Protein AF-A0A0R1KDP1-F1 (afdb_monomer_lite)

Foldseek 3Di:
DDLPDDPVLVVCVVPPDDLVSLCVVCVVVVHHSCCVVVVDPPDPDPPPPPVDVVVVVVVVPDDPPQDPVNVVVVVVVVCVVVVVVVPD

Structure (mmCIF, N/CA/C/O backbone):
data_AF-A0A0R1KDP1-F1
#
_entry.id   AF-A0A0R1KDP1-F1
#
loop_
_atom_site.group_PDB
_atom_site.id
_atom_site.type_symbol
_atom_site.label_atom_id
_atom_site.label_alt_id
_atom_site.label_comp_id
_atom_site.label_asym_id
_atom_site.label_entity_id
_atom_site.label_seq_id
_atom_site.pdbx_PDB_ins_code
_atom_site.Cartn_x
_atom_site.Cartn_y
_atom_site.Cartn_z
_atom_site.occupancy
_atom_site.B_iso_or_equiv
_atom_site.auth_seq_id
_atom_site.auth_comp_id
_atom_site.auth_asym_id
_atom_site.auth_atom_id
_atom_site.pdbx_PDB_model_num
ATOM 1 N N . MET A 1 1 ? 10.554 -13.564 -6.666 1.00 59.31 1 MET A N 1
ATOM 2 C CA . MET A 1 1 ? 10.180 -13.359 -8.082 1.00 59.31 1 MET A CA 1
ATOM 3 C C . MET A 1 1 ? 10.913 -12.111 -8.532 1.00 59.31 1 MET A C 1
ATOM 5 O O . MET A 1 1 ? 10.797 -11.105 -7.858 1.00 59.31 1 MET A O 1
ATOM 9 N N . ASP A 1 2 ? 11.748 -12.197 -9.560 1.00 75.62 2 ASP A N 1
ATOM 10 C CA . ASP A 1 2 ? 12.456 -11.031 -10.099 1.00 75.62 2 ASP A CA 1
ATOM 11 C C . ASP A 1 2 ? 11.645 -10.465 -11.275 1.00 75.62 2 ASP A C 1
ATOM 13 O O . ASP A 1 2 ? 11.064 -11.223 -12.053 1.00 75.62 2 ASP A O 1
ATOM 17 N N . LEU A 1 3 ? 11.558 -9.140 -11.379 1.00 85.31 3 LEU A N 1
ATOM 18 C CA . LEU A 1 3 ? 10.816 -8.447 -12.435 1.00 85.31 3 LEU A CA 1
ATOM 19 C C . LEU A 1 3 ? 11.617 -8.340 -13.742 1.00 85.31 3 LEU A C 1
ATOM 21 O O . LEU A 1 3 ? 11.050 -7.989 -14.778 1.00 85.31 3 LEU A O 1
ATOM 25 N N . GLY A 1 4 ? 12.921 -8.641 -13.705 1.00 88.75 4 GLY A N 1
ATOM 26 C CA . GLY A 1 4 ? 13.778 -8.687 -14.893 1.00 88.75 4 GLY A CA 1
ATOM 27 C C . GLY A 1 4 ? 14.017 -7.318 -15.537 1.00 88.75 4 GLY A C 1
ATOM 28 O O . GLY A 1 4 ? 14.325 -7.226 -16.726 1.00 88.75 4 GLY A O 1
ATOM 29 N N . PHE A 1 5 ? 13.846 -6.229 -14.783 1.00 89.81 5 PHE A N 1
ATOM 30 C CA . PHE A 1 5 ? 14.101 -4.877 -15.271 1.00 89.81 5 PHE A CA 1
ATOM 31 C C . PHE A 1 5 ? 15.568 -4.501 -15.076 1.00 89.81 5 PHE A C 1
ATOM 33 O O . PHE A 1 5 ? 16.114 -4.630 -13.986 1.00 89.81 5 PHE A O 1
ATOM 40 N N . SER A 1 6 ? 16.210 -3.977 -16.124 1.00 87.88 6 SER A N 1
ATOM 41 C CA . SER A 1 6 ? 17.580 -3.479 -15.985 1.00 87.88 6 SER A CA 1
ATOM 42 C C . SER A 1 6 ? 17.627 -2.239 -15.081 1.00 87.88 6 SER A C 1
ATOM 44 O O . SER A 1 6 ? 16.779 -1.346 -15.188 1.00 87.88 6 SER A O 1
ATOM 46 N N . ASN A 1 7 ? 18.669 -2.128 -14.252 1.00 86.00 7 ASN A N 1
ATOM 47 C CA . ASN A 1 7 ? 18.891 -0.960 -13.386 1.00 86.00 7 ASN A CA 1
ATOM 48 C C . ASN A 1 7 ? 18.946 0.358 -14.180 1.00 86.00 7 ASN A C 1
ATOM 50 O O . ASN A 1 7 ? 18.454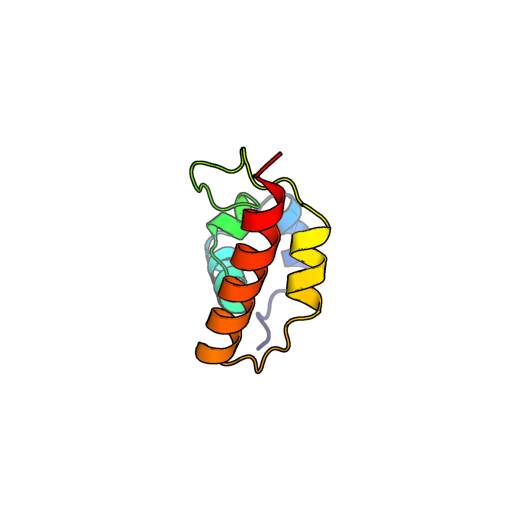 1.392 -13.728 1.00 86.00 7 ASN A O 1
ATOM 54 N N . GLY A 1 8 ? 19.508 0.319 -15.394 1.00 86.81 8 GLY A N 1
ATOM 55 C CA . GLY A 1 8 ? 19.550 1.473 -16.293 1.00 86.81 8 GLY A CA 1
ATOM 56 C C . GLY A 1 8 ? 18.166 1.889 -16.795 1.00 86.81 8 GLY A C 1
ATOM 57 O O . GLY A 1 8 ? 17.889 3.081 -16.905 1.00 86.81 8 GLY A O 1
ATOM 58 N N . SER A 1 9 ? 17.274 0.927 -17.059 1.00 85.94 9 SER A N 1
ATOM 59 C CA . SER A 1 9 ? 15.875 1.221 -17.380 1.00 85.94 9 SER A CA 1
ATOM 60 C C . SER A 1 9 ? 15.135 1.812 -16.185 1.00 85.94 9 SER A C 1
ATOM 62 O O . SER A 1 9 ? 14.413 2.785 -16.372 1.00 85.94 9 SER A O 1
ATOM 64 N N . LEU A 1 10 ? 15.337 1.273 -14.978 1.00 88.25 10 LEU A N 1
ATOM 65 C CA . LEU A 1 10 ? 14.649 1.734 -13.769 1.00 88.25 10 LEU A CA 1
ATOM 66 C C . LEU A 1 10 ? 15.030 3.177 -13.400 1.00 88.25 10 LEU A C 1
ATOM 68 O O . LEU A 1 10 ? 14.172 3.962 -13.015 1.00 88.25 10 LEU A O 1
ATOM 72 N N . ARG A 1 11 ? 16.292 3.579 -13.610 1.00 87.69 11 ARG A N 1
ATOM 73 C CA . ARG A 1 11 ? 16.739 4.971 -13.397 1.00 87.69 11 ARG A CA 1
ATOM 74 C C . ARG A 1 11 ? 15.949 6.004 -14.205 1.00 87.69 11 ARG A C 1
ATOM 76 O O . ARG A 1 11 ? 15.752 7.112 -13.721 1.00 87.69 11 ARG A O 1
ATOM 83 N N . LYS A 1 12 ? 15.495 5.649 -15.411 1.00 89.06 12 LYS A N 1
ATOM 84 C CA . LYS A 1 12 ? 14.721 6.552 -16.283 1.00 89.06 12 LYS A CA 1
ATOM 85 C C . LYS A 1 12 ? 13.288 6.768 -15.793 1.00 89.06 12 LYS A C 1
ATOM 87 O O . LYS A 1 12 ? 12.644 7.730 -16.192 1.00 89.06 12 LYS A O 1
ATOM 92 N N . TRP A 1 13 ? 12.799 5.899 -14.910 1.00 90.06 13 TRP A N 1
ATOM 93 C CA . TRP A 1 13 ? 11.431 5.975 -14.400 1.00 90.06 13 TRP A CA 1
ATOM 94 C C . TRP A 1 13 ? 11.227 7.109 -13.407 1.00 90.06 13 TRP A C 1
ATOM 96 O O . TRP A 1 13 ? 10.084 7.438 -13.114 1.00 90.06 13 TRP A O 1
ATOM 106 N N . LYS A 1 14 ? 12.318 7.727 -12.934 1.00 83.31 14 LYS A N 1
ATOM 107 C CA . LYS A 1 14 ? 12.257 8.975 -12.174 1.00 83.31 14 LYS A CA 1
ATOM 108 C C . LYS A 1 14 ? 11.487 10.059 -12.936 1.00 83.31 14 LYS A C 1
ATOM 110 O O . LYS A 1 14 ? 10.732 10.797 -12.318 1.00 83.31 14 LYS A O 1
ATOM 115 N N . ASP A 1 15 ? 11.678 10.121 -14.253 1.00 85.31 15 ASP A N 1
ATOM 116 C CA . ASP A 1 15 ? 11.085 11.157 -15.100 1.00 85.31 15 ASP A CA 1
ATOM 117 C C . ASP A 1 15 ? 9.905 10.612 -15.921 1.00 85.31 15 ASP A C 1
ATOM 119 O O . ASP A 1 15 ? 8.938 11.325 -16.175 1.00 85.31 15 ASP A O 1
ATOM 123 N N . SER A 1 16 ? 9.962 9.341 -16.343 1.00 85.62 16 SER A N 1
ATOM 124 C CA . SER A 1 16 ? 8.870 8.695 -17.078 1.00 85.62 16 SER A CA 1
ATOM 125 C C . SER A 1 16 ? 8.918 7.172 -16.942 1.00 85.62 16 SER A C 1
ATOM 127 O O . SER A 1 16 ? 9.817 6.502 -17.462 1.00 85.62 16 SER A O 1
ATOM 129 N N . ALA A 1 17 ? 7.940 6.613 -16.229 1.00 86.75 17 ALA A N 1
ATOM 130 C CA . ALA A 1 17 ? 7.781 5.175 -16.056 1.00 86.75 17 ALA A CA 1
ATOM 131 C C . ALA A 1 17 ? 6.774 4.601 -17.077 1.00 86.75 17 ALA A C 1
ATOM 133 O O . ALA A 1 17 ? 5.679 5.145 -17.218 1.00 86.75 17 ALA A O 1
ATOM 134 N N . PRO A 1 18 ? 7.086 3.486 -17.765 1.00 90.25 18 PRO A N 1
ATOM 135 C CA . PRO A 1 18 ? 6.126 2.810 -18.637 1.00 90.25 18 PRO A CA 1
ATOM 136 C C . PRO A 1 18 ? 4.952 2.211 -17.848 1.00 90.25 18 PRO A C 1
ATOM 138 O O . PRO A 1 18 ? 5.162 1.464 -16.887 1.00 90.25 18 PRO A O 1
ATOM 141 N N . THR A 1 19 ? 3.717 2.487 -18.277 1.00 88.81 19 THR A N 1
ATOM 142 C CA . THR A 1 19 ? 2.484 2.052 -17.595 1.00 88.81 19 THR A CA 1
ATOM 143 C C . THR A 1 19 ? 2.385 0.532 -17.448 1.00 88.81 19 THR A C 1
ATOM 145 O O . THR A 1 19 ? 2.040 0.033 -16.380 1.00 88.81 19 THR A O 1
ATOM 148 N N . ASP A 1 20 ? 2.746 -0.226 -18.484 1.00 89.12 20 ASP A N 1
ATOM 149 C CA . ASP A 1 20 ? 2.730 -1.695 -18.473 1.00 89.12 20 ASP A CA 1
ATOM 150 C C . ASP A 1 20 ? 3.657 -2.280 -17.397 1.00 89.12 20 ASP A C 1
ATOM 152 O O . ASP A 1 20 ? 3.356 -3.306 -16.778 1.00 89.12 20 ASP A O 1
ATOM 156 N N . LYS A 1 21 ? 4.783 -1.608 -17.141 1.00 91.50 21 LYS A N 1
ATOM 157 C CA . LYS A 1 21 ? 5.750 -2.026 -16.131 1.00 91.50 21 LYS A CA 1
ATOM 158 C C . LYS A 1 21 ? 5.328 -1.602 -14.730 1.00 91.50 21 LYS A C 1
ATOM 160 O O . LYS A 1 21 ? 5.506 -2.395 -13.809 1.00 91.50 21 LYS A O 1
ATOM 165 N N . LEU A 1 22 ? 4.703 -0.432 -14.573 1.00 91.75 22 LEU A N 1
ATOM 166 C CA . LEU A 1 22 ? 4.093 -0.015 -13.304 1.00 91.75 22 LEU A CA 1
ATOM 167 C C . LEU A 1 22 ? 3.049 -1.026 -12.821 1.00 91.75 22 LEU A C 1
ATOM 169 O O . LEU A 1 22 ? 3.057 -1.385 -11.649 1.00 91.75 22 LEU A O 1
ATOM 173 N N . VAL A 1 23 ? 2.226 -1.574 -13.722 1.00 93.06 23 VAL A N 1
ATOM 174 C CA . VAL A 1 23 ? 1.259 -2.633 -13.377 1.00 93.06 23 VAL A CA 1
ATOM 175 C C . VAL A 1 23 ? 1.951 -3.888 -12.836 1.00 93.06 23 VAL A C 1
ATOM 177 O O . VAL A 1 23 ? 1.500 -4.475 -11.851 1.00 93.06 23 VAL A O 1
ATOM 180 N N . ARG A 1 24 ? 3.074 -4.300 -13.436 1.00 92.62 24 ARG A N 1
ATOM 181 C CA . ARG A 1 24 ? 3.845 -5.463 -12.960 1.00 92.62 24 ARG A CA 1
ATOM 182 C C . ARG A 1 24 ? 4.506 -5.203 -11.608 1.00 92.62 24 ARG A C 1
ATOM 184 O O . ARG A 1 24 ? 4.484 -6.091 -10.760 1.00 92.62 24 ARG A O 1
ATOM 191 N N . VAL A 1 25 ? 5.061 -4.005 -11.401 1.00 92.00 25 VAL A N 1
ATOM 192 C CA . VAL A 1 25 ? 5.627 -3.593 -10.105 1.00 92.00 25 VAL A CA 1
ATOM 193 C C . VAL A 1 25 ? 4.543 -3.569 -9.034 1.00 92.00 25 VAL A C 1
ATOM 195 O O . VAL A 1 25 ? 4.744 -4.140 -7.969 1.00 92.00 25 VAL A O 1
ATOM 198 N N . ALA A 1 26 ? 3.384 -2.980 -9.329 1.00 92.38 26 ALA A N 1
ATOM 199 C CA . ALA A 1 26 ? 2.259 -2.908 -8.405 1.00 92.38 26 ALA A CA 1
ATOM 200 C C . ALA A 1 26 ? 1.824 -4.307 -7.957 1.00 92.38 26 ALA A C 1
ATOM 202 O O . ALA A 1 26 ? 1.773 -4.588 -6.763 1.00 92.38 26 ALA A O 1
ATOM 203 N N . LYS A 1 27 ? 1.644 -5.227 -8.914 1.00 92.50 27 LYS A N 1
ATOM 204 C CA . LYS A 1 27 ? 1.321 -6.628 -8.623 1.00 92.50 27 LYS A CA 1
ATOM 205 C C . LYS A 1 27 ? 2.395 -7.31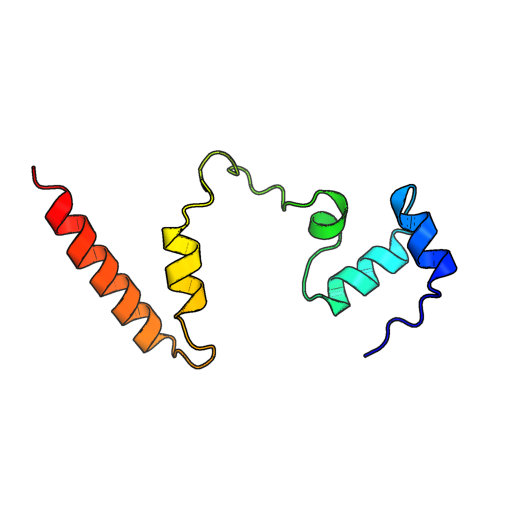9 -7.776 1.00 92.50 27 LYS A C 1
ATOM 207 O O . LYS A 1 27 ? 2.053 -8.079 -6.879 1.00 92.50 27 LYS A O 1
ATOM 212 N N . TYR A 1 28 ? 3.674 -7.075 -8.060 1.00 92.44 28 TYR A N 1
ATOM 213 C CA . TYR A 1 28 ? 4.783 -7.656 -7.297 1.00 92.44 28 TYR A CA 1
ATOM 214 C C . TYR A 1 28 ? 4.845 -7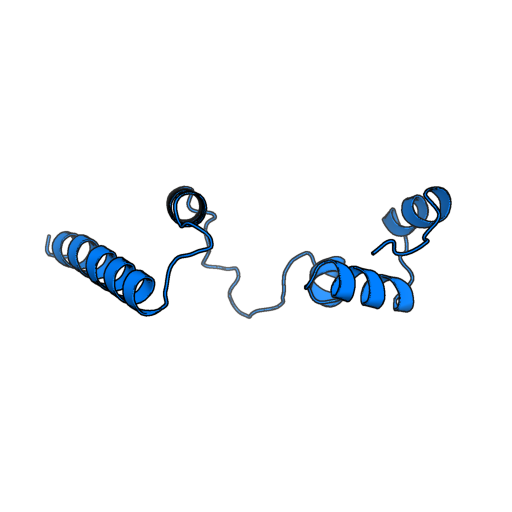.144 -5.853 1.00 92.44 28 TYR A C 1
ATOM 216 O O . TYR A 1 28 ? 5.126 -7.917 -4.945 1.00 92.44 28 TYR A O 1
ATOM 224 N N . LEU A 1 29 ? 4.553 -5.860 -5.645 1.00 90.38 29 LEU A N 1
ATOM 225 C CA . LEU A 1 29 ? 4.535 -5.219 -4.330 1.00 90.38 29 LEU A CA 1
ATOM 226 C C . LEU A 1 29 ? 3.198 -5.380 -3.587 1.00 90.38 29 LEU A C 1
ATOM 228 O O . LEU A 1 29 ? 3.073 -4.887 -2.472 1.00 90.38 29 LEU A O 1
ATOM 232 N N . GLY A 1 30 ? 2.196 -6.029 -4.191 1.00 89.50 30 GLY A N 1
ATOM 233 C CA . GLY A 1 30 ? 0.864 -6.178 -3.595 1.00 89.50 30 GLY A CA 1
ATOM 234 C C . GLY A 1 30 ? 0.089 -4.861 -3.463 1.00 89.50 30 GLY A C 1
ATOM 235 O O . GLY A 1 30 ? -0.701 -4.711 -2.540 1.00 89.50 30 GLY A O 1
ATOM 236 N N . THR A 1 31 ? 0.320 -3.902 -4.362 1.00 88.88 31 THR A N 1
ATOM 237 C CA . THR A 1 31 ? -0.326 -2.577 -4.368 1.00 88.88 31 THR A CA 1
ATOM 238 C C . THR A 1 31 ? -1.003 -2.279 -5.716 1.00 88.88 31 THR A C 1
ATOM 240 O O . THR A 1 31 ? -1.073 -3.146 -6.591 1.00 88.88 31 THR A O 1
ATOM 243 N N . THR A 1 32 ? -1.515 -1.060 -5.908 1.00 90.94 32 THR A N 1
ATOM 244 C CA . THR A 1 32 ? -2.139 -0.602 -7.159 1.00 90.94 32 THR A CA 1
ATOM 245 C C . THR A 1 32 ? -1.191 0.278 -7.986 1.00 90.94 32 THR A C 1
ATOM 247 O O . THR A 1 32 ? -0.316 0.945 -7.427 1.00 90.94 32 THR A O 1
ATOM 250 N N . PRO A 1 33 ? -1.337 0.314 -9.326 1.00 90.69 33 PRO A N 1
ATOM 251 C CA . PRO A 1 33 ? -0.587 1.254 -10.165 1.00 90.69 33 PRO A CA 1
ATOM 252 C C . PRO A 1 33 ? -0.794 2.710 -9.729 1.00 90.69 33 PRO A C 1
ATOM 254 O O . PRO A 1 33 ? 0.160 3.482 -9.706 1.00 90.69 33 PRO A O 1
ATOM 257 N N . ASP A 1 34 ? -2.014 3.049 -9.313 1.00 88.25 34 ASP A N 1
ATOM 258 C CA . ASP A 1 34 ? -2.377 4.378 -8.821 1.00 88.25 34 ASP A CA 1
ATOM 259 C C . ASP A 1 34 ? -1.583 4.757 -7.569 1.00 88.25 34 ASP A C 1
ATOM 261 O O . ASP A 1 34 ? -1.028 5.851 -7.512 1.00 88.25 34 ASP A O 1
ATOM 265 N N . TYR A 1 35 ? -1.430 3.838 -6.610 1.00 87.81 35 TYR A N 1
ATOM 266 C CA . TYR A 1 35 ? -0.611 4.067 -5.418 1.00 87.81 35 TYR A CA 1
ATOM 267 C C . TYR A 1 35 ? 0.856 4.362 -5.768 1.00 87.81 35 TYR A C 1
ATOM 269 O O . TYR A 1 35 ? 1.485 5.201 -5.127 1.00 87.81 35 TYR A O 1
ATOM 277 N N . LEU A 1 36 ? 1.407 3.717 -6.804 1.00 87.94 36 LEU A N 1
ATOM 278 C CA . LEU A 1 36 ? 2.784 3.969 -7.248 1.00 87.94 36 LEU A CA 1
ATOM 279 C C . LEU A 1 36 ? 2.963 5.342 -7.906 1.00 87.94 36 LEU A C 1
ATOM 281 O O . LEU A 1 36 ? 4.039 5.925 -7.799 1.00 87.94 36 LEU A O 1
ATOM 285 N N . ILE A 1 37 ? 1.943 5.827 -8.616 1.00 87.00 37 ILE A N 1
ATOM 286 C CA . ILE A 1 37 ? 1.996 7.092 -9.362 1.00 87.00 37 ILE A CA 1
ATOM 287 C C . ILE A 1 37 ? 1.694 8.275 -8.443 1.00 87.00 37 ILE A C 1
ATOM 289 O O . ILE A 1 37 ? 2.398 9.281 -8.474 1.00 87.00 37 ILE A O 1
ATOM 293 N N . LEU A 1 38 ? 0.636 8.157 -7.646 1.00 85.12 38 LEU A N 1
ATOM 294 C CA . LEU A 1 38 ? 0.116 9.235 -6.809 1.00 85.12 38 LEU A CA 1
ATOM 295 C C . LEU A 1 38 ? 0.816 9.271 -5.446 1.00 85.12 38 LEU A C 1
ATOM 297 O O . LEU A 1 38 ? 0.954 10.333 -4.851 1.00 85.12 38 LEU A O 1
ATOM 301 N N . GLY A 1 39 ? 1.298 8.125 -4.954 1.00 74.25 39 GLY A N 1
ATOM 302 C CA . GLY A 1 39 ? 1.853 7.985 -3.604 1.00 74.25 39 GLY A CA 1
ATOM 303 C C . GLY A 1 39 ? 0.790 7.874 -2.505 1.00 74.25 39 GLY A C 1
ATOM 304 O O . GLY A 1 39 ? 1.140 7.791 -1.328 1.00 74.25 39 GLY A O 1
ATOM 305 N N . HIS A 1 40 ? -0.487 7.896 -2.886 1.00 68.25 40 HIS A N 1
ATOM 306 C CA . HIS A 1 40 ? -1.672 7.760 -2.046 1.00 68.25 40 HIS A CA 1
ATOM 307 C C . HIS A 1 40 ? -2.835 7.322 -2.941 1.00 68.25 40 HIS A C 1
ATOM 309 O O . HIS A 1 40 ? -2.948 7.757 -4.088 1.00 68.25 40 HIS A O 1
ATOM 315 N N . VAL A 1 41 ? -3.680 6.414 -2.456 1.00 58.19 41 VAL A N 1
ATOM 316 C CA . VAL A 1 41 ? -4.967 6.162 -3.112 1.00 58.19 41 VAL A CA 1
ATOM 317 C C . VAL A 1 41 ? -5.816 7.413 -2.909 1.00 58.19 41 VAL A C 1
ATOM 319 O O . VAL A 1 41 ? -5.848 7.944 -1.803 1.00 58.19 41 VAL A O 1
ATOM 322 N N . ASN A 1 42 ? -6.469 7.906 -3.967 1.00 49.81 42 ASN A N 1
ATOM 323 C CA . ASN A 1 42 ? -7.521 8.917 -3.852 1.00 49.81 42 ASN A CA 1
ATOM 324 C C . ASN A 1 42 ? -8.721 8.306 -3.114 1.00 49.81 42 ASN A C 1
ATOM 326 O O . ASN A 1 42 ? -9.786 8.107 -3.694 1.00 49.81 42 ASN A O 1
ATOM 330 N N . ASP A 1 43 ? -8.547 8.002 -1.837 1.00 47.19 43 ASP A N 1
ATOM 331 C CA . ASP A 1 43 ? -9.647 7.966 -0.910 1.00 47.19 43 ASP A CA 1
ATOM 332 C C . ASP A 1 43 ? -9.923 9.427 -0.580 1.00 47.19 43 ASP A C 1
ATOM 334 O O . ASP A 1 43 ? -9.088 10.158 -0.043 1.00 47.19 43 ASP A O 1
ATOM 338 N N . HIS A 1 44 ? -11.105 9.885 -0.971 1.00 46.91 44 HIS A N 1
ATOM 339 C CA . HIS A 1 44 ? -11.737 11.003 -0.298 1.00 46.91 44 HIS A CA 1
ATOM 340 C C . HIS A 1 44 ? -11.533 10.836 1.224 1.00 46.91 44 HIS A C 1
ATOM 342 O O . HIS A 1 44 ? -12.171 9.980 1.826 1.00 46.91 44 HIS A O 1
ATOM 348 N N . ASP A 1 45 ? -10.655 11.673 1.793 1.00 48.69 45 ASP A N 1
ATOM 349 C CA . ASP A 1 45 ? -10.326 11.869 3.219 1.00 48.69 45 ASP A CA 1
ATOM 350 C C . ASP A 1 45 ? -8.890 11.516 3.683 1.00 48.69 45 ASP A C 1
ATOM 352 O O . ASP A 1 45 ? -8.674 10.923 4.738 1.00 48.69 45 ASP A O 1
ATOM 356 N N . GLU A 1 46 ? -7.861 12.018 2.992 1.00 49.16 46 GLU A N 1
ATOM 357 C CA . GLU A 1 46 ? -6.527 12.187 3.608 1.00 49.16 46 GLU A CA 1
ATOM 358 C C . GLU A 1 46 ? -6.466 13.336 4.639 1.00 49.16 46 GLU A C 1
ATOM 360 O O . GLU A 1 46 ? -5.442 13.554 5.289 1.00 49.16 46 GLU A O 1
ATOM 365 N N . SER A 1 47 ? -7.566 14.063 4.866 1.00 47.91 47 SER A N 1
ATOM 366 C CA . SER A 1 47 ? -7.586 15.175 5.820 1.00 47.91 47 SER A CA 1
ATOM 367 C C . SER A 1 47 ? -7.629 14.766 7.298 1.00 47.91 47 SER A C 1
ATOM 369 O O . SER A 1 47 ? -7.608 15.650 8.160 1.00 47.91 47 SER A O 1
ATOM 371 N N . LYS A 1 48 ? -7.624 13.465 7.641 1.00 46.66 48 LYS A N 1
ATOM 372 C CA . LYS A 1 48 ? -7.724 13.036 9.051 1.00 46.66 48 LYS A CA 1
ATOM 373 C C . LYS A 1 48 ? -6.797 11.943 9.557 1.00 46.66 48 LYS A C 1
ATOM 375 O O . LYS A 1 48 ? -6.789 11.732 10.769 1.00 46.66 48 LYS A O 1
ATOM 380 N N . VAL A 1 49 ? -5.935 11.329 8.751 1.00 52.94 49 VAL A N 1
ATOM 381 C CA . VAL A 1 49 ? -4.885 10.474 9.333 1.00 52.94 49 VAL A CA 1
ATOM 382 C C . VAL A 1 49 ? -3.629 11.311 9.522 1.00 52.94 49 VAL A C 1
ATOM 384 O O . VAL A 1 49 ? -2.654 11.212 8.779 1.00 52.94 49 VAL A O 1
ATOM 387 N N . LYS A 1 50 ? -3.630 12.145 10.575 1.00 52.34 50 LYS A N 1
ATOM 388 C CA . LYS A 1 50 ? -2.358 12.528 11.201 1.00 52.34 50 LYS A CA 1
ATOM 389 C C . LYS A 1 50 ? -1.579 11.222 11.358 1.00 52.34 50 LYS A C 1
ATOM 391 O O . LYS A 1 50 ? -2.125 10.274 11.917 1.00 52.34 50 LYS A O 1
ATOM 396 N N . LYS A 1 51 ? -0.348 11.144 10.836 1.00 50.97 51 LYS A N 1
ATOM 397 C CA . LYS A 1 51 ? 0.592 10.058 11.155 1.00 50.97 51 LYS A CA 1
ATOM 398 C C . LYS A 1 51 ? 0.854 10.121 12.658 1.00 50.97 51 LYS A C 1
ATOM 400 O O . LYS A 1 51 ? 1.839 10.703 13.096 1.00 50.97 51 LYS A O 1
ATOM 405 N N . ASP A 1 52 ? -0.080 9.600 13.435 1.00 59.16 52 ASP A N 1
ATOM 406 C CA . ASP A 1 52 ? 0.012 9.525 14.872 1.00 59.16 52 ASP A CA 1
ATOM 407 C C . ASP A 1 52 ? 1.005 8.407 15.167 1.00 59.16 52 ASP A C 1
ATOM 409 O O . ASP A 1 52 ? 0.848 7.268 14.711 1.00 59.16 52 ASP A O 1
ATOM 413 N N . ASN A 1 53 ? 2.080 8.752 15.870 1.00 63.59 53 ASN A N 1
ATOM 414 C CA . ASN A 1 53 ? 3.109 7.790 16.245 1.00 63.59 53 ASN A CA 1
ATOM 415 C C . ASN A 1 53 ? 2.497 6.616 17.021 1.00 63.59 53 ASN A C 1
ATOM 417 O O . ASN A 1 53 ? 2.983 5.497 16.904 1.00 63.59 53 ASN A O 1
ATOM 421 N N . ASN A 1 54 ? 1.383 6.842 17.722 1.00 65.56 54 ASN A N 1
ATOM 422 C CA . ASN A 1 54 ? 0.686 5.815 18.484 1.00 65.56 54 ASN A CA 1
ATOM 423 C C . ASN A 1 54 ? 0.106 4.707 17.591 1.00 65.56 54 ASN A C 1
ATOM 425 O O . ASN A 1 54 ? 0.268 3.531 17.905 1.00 65.56 54 ASN A O 1
ATOM 429 N N . VAL A 1 55 ? -0.486 5.053 16.440 1.00 69.00 55 VAL A N 1
ATOM 430 C CA . VAL A 1 55 ? -1.039 4.060 15.497 1.00 69.00 55 VAL A CA 1
ATOM 431 C C . VAL A 1 55 ? 0.077 3.187 14.918 1.00 69.00 55 VAL A C 1
ATOM 433 O O . VAL A 1 55 ? -0.075 1.971 14.809 1.00 69.00 55 VAL A O 1
ATOM 436 N N . LYS A 1 56 ? 1.238 3.785 14.615 1.00 70.12 56 LYS A N 1
ATOM 437 C CA . LYS A 1 56 ? 2.421 3.044 14.153 1.00 70.12 56 LYS A CA 1
ATOM 438 C C . LYS A 1 56 ? 2.997 2.124 15.228 1.00 70.12 56 LYS A C 1
ATOM 440 O O . LYS A 1 56 ? 3.366 0.999 14.910 1.00 70.12 56 LYS A O 1
ATOM 445 N N . THR A 1 57 ? 3.069 2.580 16.479 1.00 74.81 57 THR A N 1
ATOM 446 C CA . THR A 1 57 ? 3.571 1.768 17.598 1.00 74.81 57 THR A CA 1
ATOM 447 C C . THR A 1 57 ? 2.684 0.552 17.843 1.00 74.81 57 THR A C 1
ATOM 449 O O . THR A 1 57 ? 3.218 -0.533 18.051 1.00 74.81 57 THR A O 1
ATOM 452 N N . ILE A 1 58 ? 1.357 0.703 17.764 1.00 80.00 58 ILE A N 1
ATOM 453 C CA . ILE A 1 58 ? 0.418 -0.422 17.893 1.00 80.00 58 ILE A CA 1
ATOM 454 C C . ILE A 1 58 ? 0.645 -1.429 16.761 1.00 80.00 58 ILE A C 1
ATOM 456 O O . ILE A 1 58 ? 0.876 -2.599 17.042 1.00 80.00 58 ILE A O 1
ATOM 460 N N . ALA A 1 59 ? 0.667 -0.977 15.500 1.00 76.38 59 ALA A N 1
ATOM 461 C CA . ALA A 1 59 ? 0.883 -1.857 14.348 1.00 76.38 59 ALA A CA 1
ATOM 462 C C . ALA A 1 59 ? 2.226 -2.605 14.403 1.00 76.38 59 ALA A C 1
ATOM 464 O O . ALA A 1 59 ? 2.286 -3.768 14.031 1.00 76.38 59 ALA A O 1
ATOM 465 N N . ALA A 1 60 ? 3.287 -1.967 14.907 1.00 76.19 60 ALA A N 1
ATOM 466 C CA . ALA A 1 60 ? 4.603 -2.591 15.054 1.00 76.19 60 ALA A CA 1
ATOM 467 C C . ALA A 1 60 ? 4.676 -3.658 16.166 1.00 76.19 60 ALA A C 1
ATOM 469 O O . ALA A 1 60 ? 5.600 -4.465 16.155 1.00 76.19 60 ALA A O 1
ATOM 470 N N . HIS A 1 61 ? 3.749 -3.644 17.132 1.00 79.25 61 HIS A N 1
ATOM 471 C CA . HIS A 1 61 ? 3.668 -4.641 18.210 1.00 79.25 61 HIS A CA 1
ATOM 472 C C . HIS A 1 61 ? 2.648 -5.754 17.930 1.00 79.25 61 HIS A C 1
ATOM 474 O O . HIS A 1 61 ? 2.615 -6.737 18.670 1.00 79.25 61 HIS A O 1
ATOM 480 N N . LEU A 1 62 ? 1.803 -5.606 16.905 1.00 81.50 62 LEU A N 1
ATOM 481 C CA . LEU A 1 62 ? 0.928 -6.682 16.454 1.00 81.50 62 LEU A CA 1
ATOM 482 C C . LEU A 1 62 ? 1.783 -7.718 15.713 1.00 81.50 62 LEU A C 1
ATOM 484 O O . LEU A 1 62 ? 2.430 -7.393 14.723 1.00 81.50 62 LEU A O 1
ATOM 488 N N . ASP A 1 63 ? 1.809 -8.950 16.223 1.00 77.62 63 ASP A N 1
ATOM 489 C CA . ASP A 1 63 ? 2.422 -10.098 15.545 1.00 77.62 63 ASP A CA 1
ATOM 490 C C . ASP A 1 63 ? 1.600 -10.452 14.290 1.00 77.62 63 ASP A C 1
ATOM 492 O O . ASP A 1 63 ? 0.368 -10.374 14.306 1.00 77.62 63 ASP A O 1
ATOM 496 N N . ASP A 1 64 ? 2.261 -10.885 13.215 1.00 76.69 64 ASP A N 1
ATOM 497 C CA . ASP A 1 64 ? 1.611 -11.328 11.973 1.00 76.69 64 ASP A CA 1
ATOM 498 C C . ASP A 1 64 ? 0.647 -12.516 12.195 1.00 76.69 64 ASP A C 1
ATOM 500 O O . ASP A 1 64 ? -0.216 -12.788 11.360 1.00 76.69 64 ASP A O 1
ATOM 504 N N . ASN A 1 65 ? 0.768 -13.224 13.325 1.00 81.44 65 ASN A N 1
ATOM 505 C CA . ASN A 1 65 ? -0.055 -14.383 13.685 1.00 81.44 65 ASN A CA 1
ATOM 506 C C . ASN A 1 65 ? -1.295 -14.051 14.536 1.00 81.44 65 ASN A C 1
ATOM 508 O O . ASN A 1 65 ? -1.922 -14.959 15.089 1.00 81.44 65 ASN A O 1
ATOM 512 N N . VAL A 1 66 ? -1.656 -12.774 14.685 1.00 84.75 66 VAL A N 1
ATOM 513 C CA . VAL A 1 66 ? -2.863 -12.378 15.428 1.00 84.75 66 VAL A CA 1
ATOM 514 C C . VAL A 1 66 ? -4.120 -12.894 14.719 1.00 84.75 66 VAL A C 1
ATOM 516 O O . VAL A 1 66 ? -4.389 -12.584 13.560 1.00 84.75 66 VAL A O 1
ATOM 519 N N . THR A 1 67 ? -4.918 -13.677 15.443 1.00 90.62 67 THR A N 1
ATOM 520 C CA . THR A 1 67 ? -6.204 -14.194 14.950 1.00 90.62 67 THR A CA 1
ATOM 521 C C . THR A 1 67 ? -7.284 -13.104 14.917 1.00 90.62 67 THR A C 1
ATOM 523 O O . THR A 1 67 ? -7.193 -12.126 15.670 1.00 90.62 67 THR A O 1
ATOM 526 N N . PRO A 1 68 ? -8.342 -13.259 14.097 1.00 87.00 68 PRO A N 1
ATOM 527 C CA . PRO A 1 68 ? -9.465 -12.319 14.070 1.00 87.00 68 PRO A CA 1
ATOM 528 C C . PRO A 1 68 ? -10.091 -12.080 15.451 1.00 87.00 68 PRO A C 1
ATOM 530 O O . PRO A 1 68 ? -10.411 -10.946 15.801 1.00 87.00 68 PRO A O 1
ATOM 533 N N . GLU A 1 69 ? -10.210 -13.130 16.263 1.00 88.81 69 GLU A N 1
ATOM 534 C CA . GLU A 1 69 ? -10.784 -13.068 17.607 1.00 88.81 69 GLU A CA 1
ATOM 535 C C . GLU A 1 69 ? -9.895 -12.265 18.567 1.00 88.81 69 GLU A C 1
ATOM 537 O O . GLU A 1 69 ? -10.388 -11.467 19.366 1.00 88.81 69 GLU A O 1
ATOM 542 N N . GLN A 1 70 ? -8.574 -12.445 18.486 1.00 87.44 70 GLN A N 1
ATOM 543 C CA . GLN A 1 70 ? -7.617 -11.665 19.275 1.00 87.44 70 GLN A CA 1
ATOM 544 C C . GLN A 1 70 ? -7.618 -10.194 18.855 1.00 87.44 70 GLN A C 1
ATOM 546 O O . GLN A 1 70 ? -7.581 -9.312 19.713 1.00 87.44 70 GLN A O 1
ATOM 551 N N . LEU A 1 71 ? -7.716 -9.918 17.553 1.00 88.25 71 LEU A N 1
ATOM 552 C CA . LEU A 1 71 ? -7.826 -8.556 17.042 1.00 88.25 71 LEU A CA 1
ATOM 553 C C . LEU A 1 71 ? -9.095 -7.868 17.564 1.00 88.25 71 LEU A C 1
ATOM 555 O O . LEU A 1 71 ? -9.024 -6.741 18.049 1.00 88.25 71 LEU A O 1
ATOM 559 N N . GLU A 1 72 ? -10.231 -8.570 17.566 1.00 89.31 72 GLU A N 1
ATOM 560 C CA . GLU A 1 72 ? -11.486 -8.066 18.133 1.00 89.31 72 GLU A CA 1
ATOM 561 C C . GLU A 1 72 ? -11.353 -7.744 19.633 1.00 89.31 72 GLU A C 1
ATOM 563 O O . GLU A 1 72 ? -11.848 -6.715 20.102 1.00 89.31 72 GLU A O 1
ATOM 568 N N . GLN A 1 73 ? -10.660 -8.591 20.401 1.00 89.31 73 GLN A N 1
ATOM 569 C CA . GLN A 1 73 ? -10.398 -8.343 21.823 1.00 89.31 73 GLN A CA 1
ATOM 570 C C . GLN A 1 73 ? -9.532 -7.098 22.044 1.00 89.31 73 GLN A C 1
ATOM 572 O O . GLN A 1 73 ? -9.833 -6.292 22.928 1.00 89.31 73 GLN A O 1
ATOM 577 N N . ILE A 1 74 ? -8.496 -6.910 21.223 1.00 88.75 74 ILE A N 1
ATOM 578 C CA . ILE A 1 74 ? -7.632 -5.725 21.268 1.00 88.75 74 ILE A CA 1
ATOM 579 C C . ILE A 1 74 ? -8.453 -4.463 20.981 1.00 88.75 74 ILE A C 1
ATOM 581 O O . ILE A 1 74 ? -8.377 -3.500 21.746 1.00 88.75 74 ILE A O 1
ATOM 585 N N . THR A 1 75 ? -9.292 -4.476 19.940 1.00 87.62 75 THR A N 1
ATOM 586 C CA . THR A 1 75 ? -10.166 -3.340 19.606 1.00 87.62 75 THR A CA 1
ATOM 587 C C . THR A 1 75 ? -11.121 -3.012 20.752 1.00 87.62 75 THR A C 1
ATOM 589 O O . THR A 1 75 ? -11.191 -1.859 21.176 1.00 87.62 75 THR A O 1
ATOM 592 N N . LYS A 1 76 ? -11.786 -4.023 21.330 1.00 90.69 76 LYS A N 1
ATOM 593 C CA . LYS A 1 76 ? -12.685 -3.835 22.482 1.00 90.69 76 LYS A CA 1
ATOM 594 C C . LYS A 1 76 ? -11.978 -3.194 23.676 1.00 90.69 76 LYS A C 1
ATOM 596 O O . LYS A 1 76 ? -12.568 -2.362 24.363 1.00 90.69 76 LYS A O 1
ATOM 601 N N . TYR A 1 77 ? -10.727 -3.568 23.934 1.00 89.50 77 TYR A N 1
ATOM 602 C CA . TYR A 1 77 ? -9.959 -3.015 25.045 1.00 89.50 77 TYR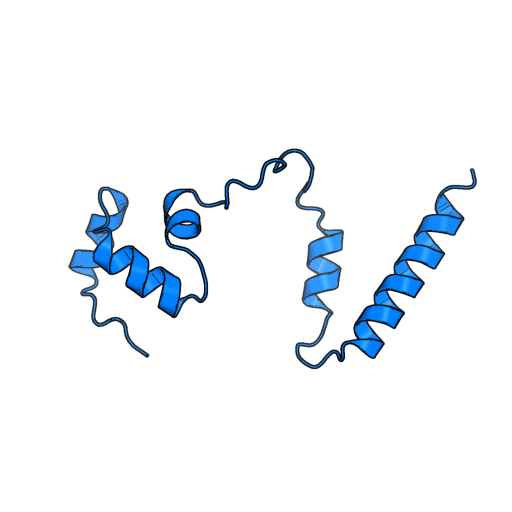 A CA 1
ATOM 603 C C . TYR A 1 77 ? -9.523 -1.561 24.801 1.00 89.50 77 TYR A C 1
ATOM 605 O O . TYR A 1 77 ? -9.622 -0.730 25.704 1.00 89.50 77 TYR A O 1
ATOM 613 N N . ILE A 1 78 ? -9.113 -1.221 23.574 1.00 87.25 78 ILE A N 1
ATOM 614 C CA . ILE A 1 78 ? -8.820 0.168 23.182 1.00 87.25 78 ILE A CA 1
ATOM 615 C C . ILE A 1 78 ? -10.069 1.046 23.351 1.00 87.25 78 ILE A C 1
ATOM 617 O O . ILE A 1 78 ? -9.995 2.134 23.933 1.00 87.25 78 ILE A O 1
ATOM 621 N N . ASP A 1 79 ? -11.228 0.563 22.904 1.00 86.25 79 ASP A N 1
ATOM 622 C CA . ASP A 1 79 ? -12.499 1.270 23.061 1.00 86.25 79 ASP A CA 1
ATOM 623 C C . ASP A 1 79 ? -12.862 1.463 24.536 1.00 86.25 79 ASP A C 1
ATOM 625 O O . ASP A 1 79 ? -13.309 2.541 24.925 1.00 86.25 79 ASP A O 1
ATOM 629 N N . PHE A 1 80 ? -12.634 0.453 25.380 1.00 90.25 80 PHE A N 1
ATOM 630 C CA . PHE A 1 80 ? -12.859 0.550 26.822 1.00 90.25 80 PHE A CA 1
ATOM 631 C C . PHE A 1 80 ? -12.034 1.680 27.456 1.00 90.25 80 PHE A C 1
ATOM 633 O O . PHE A 1 80 ? -12.607 2.569 28.087 1.00 90.25 80 PHE A O 1
ATOM 640 N N . ILE A 1 81 ? -10.715 1.699 27.229 1.00 87.50 81 ILE A N 1
ATOM 641 C CA . ILE A 1 81 ? -9.825 2.729 27.788 1.00 87.50 81 ILE A CA 1
ATOM 642 C C . ILE A 1 81 ? -10.222 4.118 27.274 1.00 87.50 81 ILE A C 1
ATOM 644 O O . ILE A 1 81 ? -10.328 5.072 28.042 1.00 87.50 81 ILE A O 1
ATOM 648 N N . THR A 1 82 ? -10.454 4.263 25.971 1.00 81.12 82 THR A N 1
ATOM 649 C CA . THR A 1 82 ? -10.722 5.581 25.368 1.00 81.12 82 THR A CA 1
ATOM 650 C C . THR A 1 82 ? -12.112 6.128 25.688 1.00 81.12 82 THR A C 1
ATOM 652 O O . THR A 1 82 ? -12.310 7.344 25.671 1.00 81.12 82 THR A O 1
ATOM 655 N N . LYS A 1 83 ? -13.079 5.260 26.002 1.00 77.69 83 LYS A N 1
ATOM 656 C CA . LYS A 1 83 ? -14.427 5.657 26.423 1.00 77.69 83 LYS A CA 1
ATOM 657 C C . LYS A 1 83 ? -14.458 6.168 27.863 1.00 77.69 83 LYS A C 1
ATOM 659 O O . LYS A 1 83 ? -15.239 7.073 28.145 1.00 77.69 83 LYS A O 1
ATOM 664 N N . ASP A 1 84 ? -13.602 5.640 28.734 1.00 61.59 84 ASP A N 1
ATOM 665 C CA . ASP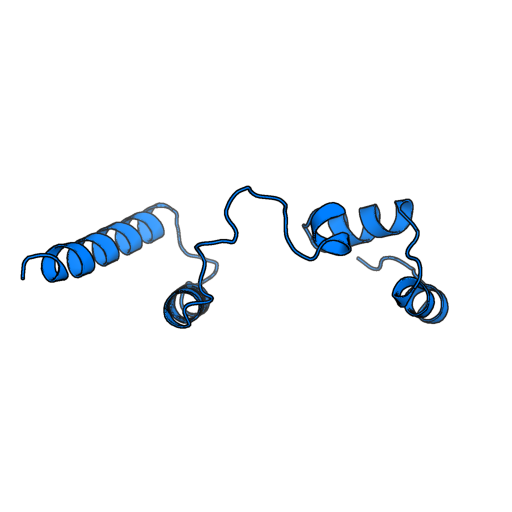 A 1 84 ? -13.484 6.100 30.124 1.00 61.59 84 ASP A CA 1
ATOM 666 C C . ASP A 1 84 ? -12.839 7.497 30.210 1.00 61.59 84 ASP A C 1
ATOM 668 O O . ASP A 1 84 ? -13.272 8.345 30.980 1.00 61.59 84 ASP A O 1
ATOM 672 N N . ASN A 1 85 ? -11.911 7.802 29.297 1.00 60.22 85 ASN A N 1
ATOM 673 C CA . ASN A 1 85 ? -11.243 9.108 29.198 1.00 60.22 85 ASN A CA 1
ATOM 674 C C . ASN A 1 85 ? -12.098 10.240 28.578 1.00 60.22 85 ASN A C 1
ATOM 676 O O . ASN A 1 85 ? -11.620 11.362 28.450 1.00 60.22 85 ASN A O 1
ATOM 680 N N . LYS A 1 86 ? -13.339 9.969 28.142 1.0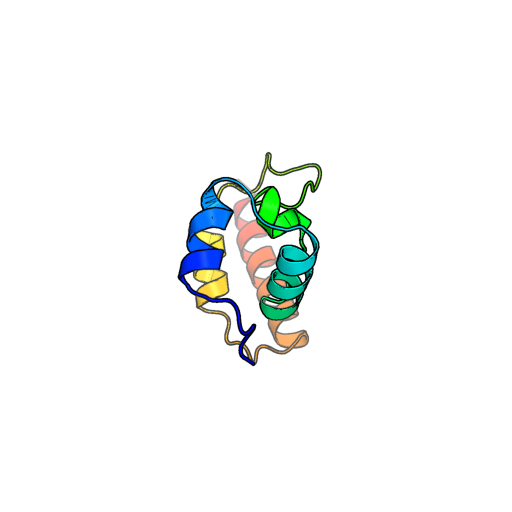0 55.38 86 LYS A N 1
ATOM 681 C CA . LYS A 1 86 ? -14.263 10.968 27.552 1.00 55.38 86 LYS A CA 1
ATOM 682 C C . LYS A 1 86 ? -15.335 11.468 28.529 1.00 55.38 86 LYS A C 1
ATOM 684 O O . LYS A 1 86 ? -16.285 12.119 28.099 1.00 55.38 86 LYS A O 1
ATOM 689 N N . LYS A 1 87 ? -15.238 11.100 29.809 1.00 52.44 87 LYS A N 1
ATOM 690 C CA . LYS A 1 87 ? -16.238 11.421 30.837 1.00 52.44 87 LYS A CA 1
ATOM 691 C C . LYS A 1 87 ? -15.922 12.649 31.701 1.00 52.44 87 LYS A C 1
ATOM 693 O O . LYS A 1 87 ? -16.727 12.928 32.584 1.00 52.44 87 LYS A O 1
ATOM 698 N N . ASP A 1 88 ? -14.852 13.384 31.403 1.00 42.19 88 ASP A N 1
ATOM 699 C CA . ASP A 1 88 ? -14.506 14.672 32.027 1.00 42.19 88 ASP A CA 1
ATOM 700 C C . ASP A 1 88 ? -14.546 15.828 31.016 1.00 42.19 88 ASP A C 1
ATOM 702 O O . ASP A 1 88 ? -14.046 15.643 29.878 1.00 42.19 88 ASP A O 1
#

Secondary structure (DSSP, 8-state):
------HHHHHGGGT---HHHHHHHHHHHTS-HHHHHHSS---S-TTS----HHHHHHHHHS-TT--HHHHHHHHHHHHHHHHHTT--

Sequence (88 aa):
MDLGFSNGSLRKWKDSAPTDKLVRVAKYLGTTPDYLILGHVNDHDESKVKKDNNVKTIAAHLDDNVTPEQLEQITKYIDFITKDNKKD

Radius of gyration: 19.65 Å; chains: 1; bounding box: 36×30×51 Å

pLDDT: mean 78.44, std 14.82, range [42.19, 93.06]

InterPro domains:
  IPR001387 Cro/C1-type, helix-turn-helix domain [PS50943] (20-36)
  IPR010982 Lambda repressor-like, DNA-binding domain superfamily [G3DSA:1.10.260.40] (1-87)

Organism: NCBI:txid1423775